Protein AF-A0A969J552-F1 (afdb_monomer_lite)

Foldseek 3Di:
DDYDDDDDDDDDDDDDDDDDDDDDDDDDDDDDDPPPPDPPPPPDPPPACQVDFLVCSCPPQQVVVLQVVLVVLPFPFKDWDWDWAADLAVVVHGHTFTKIWIAGPPRQKIKIWTAPDSHPQGWIWIFIGGGNDRTDDIHTACPVDNDDGSVNNSVSVVVVCVVVVNRDDD

Radius of gyration: 30.86 Å; chains: 1; bounding box: 90×82×39 Å

Sequence (170 aa):
MSDETTPKPPETETPVAEAKPAKAKADAAEGEAKLAKAPREKKEKAPALEDKPFRDFITQDYLPALTQALAKLGIQDLDLKFEKRPFPIPELGDSDYWQVVGHWQSGQREFIILFSKEDIQAPKFFCCADKGAKPSILESFMIDERKISLDLLVSYTVQRLNGQKWLQRN

pLDDT: mean 75.52, std 22.34, range [29.75, 95.5]

Secondary structure (DSSP, 8-state):
------------------------------------------------GGGS-HHHIIIIIIHHHHHHHHHHTT----EEEEEEEE-SSGGG---EEEEEEEEETTTTEEEEEEESSSSTTS-EEEEEE-TTPPP---EEES-S-SS--HHHHHHHHHHHHHHTT-S---

Structure (mmCIF, N/CA/C/O backbone):
data_AF-A0A969J552-F1
#
_entry.id   AF-A0A969J552-F1
#
loop_
_atom_site.group_PDB
_atom_site.id
_atom_site.type_symbol
_atom_site.label_atom_id
_atom_site.label_alt_id
_atom_site.label_comp_id
_atom_site.label_asym_id
_atom_site.label_entity_id
_atom_site.label_seq_id
_atom_site.pdbx_PDB_ins_code
_atom_site.Cartn_x
_atom_site.Cartn_y
_atom_site.Cartn_z
_atom_site.occupancy
_atom_site.B_iso_or_equiv
_atom_site.auth_seq_id
_atom_site.auth_comp_id
_atom_site.auth_asym_id
_atom_site.auth_atom_id
_atom_site.pdbx_PDB_model_num
ATOM 1 N N . MET A 1 1 ? 74.874 -46.749 6.533 1.00 40.88 1 MET A N 1
ATOM 2 C CA . MET A 1 1 ? 74.094 -47.195 7.702 1.00 40.88 1 MET A CA 1
ATOM 3 C C . MET A 1 1 ? 72.806 -47.812 7.185 1.00 40.88 1 MET A C 1
ATOM 5 O O . MET A 1 1 ? 72.238 -47.256 6.256 1.00 40.88 1 MET A O 1
ATOM 9 N N . SER A 1 2 ? 72.484 -48.980 7.736 1.00 43.62 2 SER A N 1
ATOM 10 C CA . SER A 1 2 ? 71.289 -49.837 7.633 1.00 43.62 2 SER A CA 1
ATOM 11 C C . SER A 1 2 ? 69.953 -49.069 7.476 1.00 43.62 2 SER A C 1
ATOM 13 O O . SER A 1 2 ? 69.845 -47.983 8.035 1.00 43.62 2 SER A O 1
ATOM 15 N N . ASP A 1 3 ? 69.042 -49.481 6.571 1.00 38.94 3 ASP A N 1
ATOM 16 C CA . ASP A 1 3 ? 67.903 -50.429 6.801 1.00 38.94 3 ASP A CA 1
ATOM 17 C C . ASP A 1 3 ? 66.702 -49.665 7.430 1.00 38.94 3 ASP A C 1
ATOM 19 O O . ASP A 1 3 ? 66.929 -48.854 8.317 1.00 38.94 3 ASP A O 1
ATOM 23 N N . GLU A 1 4 ? 65.415 -49.735 7.074 1.00 41.44 4 GLU A N 1
ATOM 24 C CA . GLU A 1 4 ? 64.563 -50.576 6.223 1.00 41.44 4 GLU A CA 1
ATOM 25 C C . GLU A 1 4 ? 63.164 -49.892 6.132 1.00 41.44 4 GLU A C 1
ATOM 27 O O . GLU A 1 4 ? 62.817 -49.072 6.980 1.00 41.44 4 GLU A O 1
ATOM 32 N N . THR A 1 5 ? 62.336 -50.325 5.172 1.00 44.81 5 THR A N 1
ATOM 33 C CA . THR A 1 5 ? 60.862 -50.483 5.280 1.00 44.81 5 THR A CA 1
ATOM 34 C C . THR A 1 5 ? 59.879 -49.293 5.052 1.00 44.81 5 THR A C 1
ATOM 36 O O . THR A 1 5 ? 59.555 -48.477 5.908 1.00 44.81 5 THR A O 1
ATOM 39 N N . THR A 1 6 ? 59.366 -49.314 3.809 1.00 46.41 6 THR A N 1
ATOM 40 C CA . THR A 1 6 ? 58.118 -48.869 3.104 1.00 46.41 6 THR A CA 1
ATOM 41 C C . THR A 1 6 ? 56.775 -49.275 3.796 1.00 46.41 6 THR A C 1
ATOM 43 O O . THR A 1 6 ? 56.887 -49.948 4.817 1.00 46.41 6 THR A O 1
ATOM 46 N N . PRO A 1 7 ? 55.507 -49.086 3.287 1.00 46.31 7 PRO A N 1
ATOM 47 C CA . PRO A 1 7 ? 54.775 -48.167 2.339 1.00 46.31 7 PRO A CA 1
ATOM 48 C C . PRO A 1 7 ? 53.550 -47.4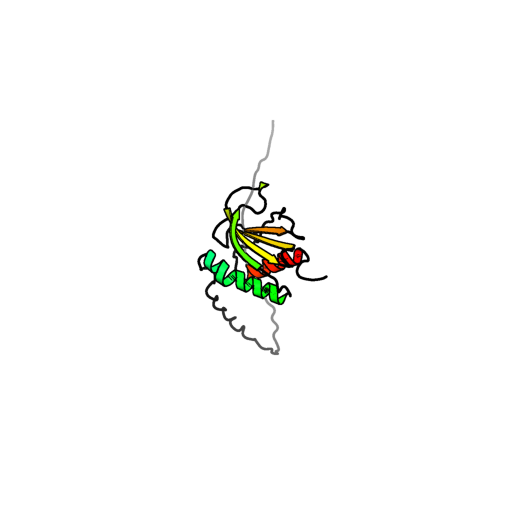21 2.997 1.00 46.31 7 PRO A C 1
ATOM 50 O O . PRO A 1 7 ? 53.246 -47.681 4.151 1.00 46.31 7 PRO A O 1
ATOM 53 N N . LYS A 1 8 ? 52.850 -46.388 2.454 1.00 36.94 8 LYS A N 1
ATOM 54 C CA . LYS A 1 8 ? 51.899 -46.224 1.291 1.00 36.94 8 LYS A CA 1
ATOM 55 C C . LYS A 1 8 ? 50.650 -47.180 1.303 1.00 36.94 8 LYS A C 1
ATOM 57 O O . LYS A 1 8 ? 50.839 -48.326 1.680 1.00 36.94 8 LYS A O 1
ATOM 62 N N . PRO A 1 9 ? 49.491 -46.895 0.641 1.00 48.00 9 PRO A N 1
ATOM 63 C CA . PRO A 1 9 ? 48.491 -45.794 0.687 1.00 48.00 9 PRO A CA 1
ATOM 64 C C . PRO A 1 9 ? 46.998 -46.325 0.587 1.00 48.00 9 PRO A C 1
ATOM 66 O O . PRO A 1 9 ? 46.711 -47.210 1.380 1.00 48.00 9 PRO A O 1
ATOM 69 N N . PRO A 1 10 ? 46.023 -45.843 -0.252 1.00 49.44 10 PRO A N 1
ATOM 70 C CA . PRO A 1 10 ? 44.660 -45.440 0.171 1.00 49.44 10 PRO A CA 1
ATOM 71 C C . PRO A 1 10 ? 43.468 -46.130 -0.584 1.00 49.44 10 PRO A C 1
ATOM 73 O O . PRO A 1 10 ? 43.681 -47.062 -1.346 1.00 49.44 10 PRO A O 1
ATOM 76 N N . GLU A 1 11 ? 42.247 -45.590 -0.389 1.00 37.50 11 GLU A N 1
ATOM 77 C CA . GLU A 1 11 ? 41.035 -45.556 -1.265 1.00 37.50 11 GLU A CA 1
ATOM 78 C C . GLU A 1 11 ? 40.251 -46.828 -1.717 1.00 37.50 11 GLU A C 1
ATOM 80 O O . GLU A 1 11 ? 40.794 -47.900 -1.952 1.00 37.50 11 GLU A O 1
ATOM 85 N N . THR A 1 12 ? 38.937 -46.584 -1.929 1.00 29.75 12 THR A N 1
ATOM 86 C CA . THR A 1 12 ? 38.000 -47.168 -2.931 1.00 29.75 12 THR A CA 1
ATOM 87 C C . THR A 1 12 ? 36.808 -48.040 -2.453 1.00 29.75 12 THR A C 1
ATOM 89 O O . THR A 1 12 ? 36.855 -48.775 -1.474 1.00 29.75 12 THR A O 1
ATOM 92 N N . GLU A 1 13 ? 35.711 -47.837 -3.198 1.00 36.03 13 GLU A N 1
ATOM 93 C CA . GLU A 1 13 ? 34.305 -48.278 -3.183 1.00 36.03 13 GLU A CA 1
ATOM 94 C C . GLU A 1 13 ? 33.966 -49.793 -3.066 1.00 36.03 13 GLU A C 1
ATOM 96 O O . GLU A 1 13 ? 34.788 -50.668 -3.303 1.00 36.03 13 GLU A O 1
ATOM 101 N N . THR A 1 14 ? 32.678 -50.019 -2.728 1.00 36.28 14 THR A N 1
ATOM 102 C CA . THR A 1 14 ? 31.727 -51.182 -2.755 1.00 36.28 14 THR A CA 1
ATOM 103 C C . THR A 1 14 ? 31.937 -52.326 -3.782 1.00 36.28 14 THR A C 1
ATOM 105 O O . THR A 1 14 ? 32.748 -52.125 -4.678 1.00 36.28 14 THR A O 1
ATOM 108 N N . PRO A 1 15 ? 31.131 -53.440 -3.855 1.00 50.97 15 PRO A N 1
ATOM 109 C CA . PRO A 1 15 ? 30.061 -54.061 -3.003 1.00 50.97 15 PRO A CA 1
ATOM 110 C C . PRO A 1 15 ? 30.171 -55.623 -2.852 1.00 50.97 15 PRO A C 1
ATOM 112 O O . PRO A 1 15 ? 30.929 -56.224 -3.595 1.00 50.97 15 PRO A O 1
ATOM 115 N N . VAL A 1 16 ? 29.351 -56.328 -2.031 1.00 37.31 16 VAL A N 1
ATOM 116 C CA . VAL A 1 16 ? 28.945 -57.760 -2.265 1.00 37.31 16 VAL A CA 1
ATOM 117 C C . VAL A 1 16 ? 27.588 -58.107 -1.596 1.00 37.31 16 VAL A C 1
ATOM 119 O O . VAL A 1 16 ? 27.255 -57.569 -0.542 1.00 37.31 16 VAL A O 1
ATOM 122 N N . ALA A 1 17 ? 26.819 -59.002 -2.235 1.00 33.19 17 ALA A N 1
ATOM 123 C CA . ALA A 1 17 ? 25.474 -59.511 -1.924 1.00 33.19 17 ALA A CA 1
ATOM 124 C C . ALA A 1 17 ? 25.430 -60.914 -1.235 1.00 33.19 17 ALA A C 1
ATOM 126 O O . ALA A 1 17 ? 26.466 -61.551 -1.086 1.00 33.19 17 ALA A O 1
ATOM 127 N N . GLU A 1 18 ? 24.193 -61.385 -0.944 1.00 35.00 18 GLU A N 1
ATOM 128 C CA . GLU A 1 18 ? 23.709 -62.766 -0.608 1.00 35.00 18 GLU A CA 1
ATOM 129 C C . GLU A 1 18 ? 23.919 -63.308 0.837 1.00 35.00 18 GLU A C 1
ATOM 131 O O . GLU A 1 18 ? 24.949 -63.061 1.439 1.00 35.00 18 GLU A O 1
ATOM 136 N N . ALA A 1 19 ? 23.021 -64.052 1.524 1.00 34.41 19 ALA A N 1
ATOM 137 C CA . ALA A 1 19 ? 21.754 -64.743 1.210 1.00 34.41 19 ALA A CA 1
ATOM 138 C C . ALA A 1 19 ? 20.879 -65.051 2.478 1.00 34.41 19 ALA A C 1
ATOM 140 O O . ALA A 1 19 ? 21.333 -64.980 3.616 1.00 34.41 19 ALA A O 1
ATOM 141 N N . LYS A 1 20 ? 19.607 -65.415 2.216 1.00 37.47 20 LYS A N 1
ATOM 142 C CA . LYS A 1 20 ? 18.440 -65.872 3.048 1.00 37.47 20 LYS A CA 1
ATOM 143 C C . LYS A 1 20 ? 18.687 -67.198 3.847 1.00 37.47 20 LYS A C 1
ATOM 145 O O . LYS A 1 20 ? 19.682 -67.833 3.518 1.00 37.47 20 LYS A O 1
ATOM 150 N N . PRO A 1 21 ? 17.806 -67.722 4.771 1.00 41.16 21 PRO A N 1
ATOM 151 C CA . PRO A 1 21 ? 16.355 -67.960 4.553 1.00 41.16 21 PRO A CA 1
ATOM 152 C C . PRO A 1 21 ? 15.333 -67.895 5.740 1.00 41.16 21 PRO A C 1
ATOM 154 O O . PRO A 1 21 ? 15.615 -68.176 6.896 1.00 41.16 21 PRO A O 1
ATOM 157 N N . ALA A 1 22 ? 14.091 -67.572 5.340 1.00 35.81 22 ALA A N 1
ATOM 158 C CA . ALA A 1 22 ? 12.731 -67.995 5.750 1.00 35.81 22 ALA A CA 1
ATOM 159 C C . ALA A 1 22 ? 12.365 -68.519 7.166 1.00 35.81 22 ALA A C 1
ATOM 161 O O . ALA A 1 22 ? 12.817 -69.576 7.598 1.00 35.81 22 ALA A O 1
ATOM 162 N N . LYS A 1 23 ? 11.272 -67.956 7.723 1.00 36.38 23 LYS A N 1
ATOM 163 C CA . LYS A 1 23 ? 10.170 -68.743 8.320 1.00 36.38 23 LYS A CA 1
ATOM 164 C C . LYS A 1 23 ? 8.821 -68.018 8.185 1.00 36.38 23 LYS A C 1
ATOM 166 O O . LYS A 1 23 ? 8.691 -66.860 8.560 1.00 36.38 23 LYS A O 1
ATOM 171 N N . ALA A 1 24 ? 7.845 -68.718 7.613 1.00 38.09 24 ALA A N 1
ATOM 172 C CA . ALA A 1 24 ? 6.469 -68.284 7.395 1.00 38.09 24 ALA A CA 1
ATOM 173 C C . ALA A 1 24 ? 5.563 -68.599 8.600 1.00 38.09 24 ALA A C 1
ATOM 175 O O . ALA A 1 24 ? 5.768 -69.612 9.271 1.00 38.09 24 ALA A O 1
ATOM 176 N N . LYS A 1 25 ? 4.513 -67.792 8.794 1.00 35.75 25 LYS A N 1
ATOM 177 C CA . LYS A 1 25 ? 3.209 -68.220 9.328 1.00 35.75 25 LYS A CA 1
ATOM 178 C C . LYS A 1 25 ? 2.117 -67.256 8.841 1.00 35.75 25 LYS A C 1
ATOM 180 O O . LYS A 1 25 ? 2.231 -66.052 9.039 1.00 35.75 25 LYS A O 1
ATOM 185 N N . ALA A 1 26 ? 1.113 -67.818 8.176 1.00 36.28 26 ALA A N 1
ATOM 186 C CA . ALA A 1 26 ? -0.167 -67.201 7.835 1.00 36.28 26 ALA A CA 1
ATOM 187 C C . ALA A 1 26 ? -1.167 -67.419 8.988 1.00 36.28 26 ALA A C 1
ATOM 189 O O . ALA A 1 26 ? -1.046 -68.434 9.677 1.00 36.28 26 ALA A O 1
ATOM 190 N N . ASP A 1 27 ? -2.104 -66.495 9.227 1.00 32.66 27 ASP A N 1
ATOM 191 C CA . ASP A 1 27 ? -3.531 -66.603 8.839 1.00 32.66 27 ASP A CA 1
ATOM 192 C C . ASP A 1 27 ? -4.398 -65.500 9.510 1.00 32.66 27 ASP A C 1
ATOM 194 O O . ASP A 1 27 ? -4.011 -64.973 10.551 1.00 32.66 27 ASP A O 1
ATOM 198 N N . ALA A 1 28 ? -5.569 -65.232 8.910 1.00 32.53 28 ALA A N 1
ATOM 199 C CA . ALA A 1 28 ? -6.740 -64.450 9.358 1.00 32.53 28 ALA A CA 1
ATOM 200 C C . ALA A 1 28 ? -6.591 -62.911 9.490 1.00 32.53 28 ALA A C 1
ATOM 202 O O . ALA A 1 28 ? -5.839 -62.423 10.322 1.00 32.53 28 ALA A O 1
ATOM 203 N N . ALA A 1 29 ? -7.159 -62.070 8.611 1.00 36.00 29 ALA A N 1
ATOM 204 C CA . ALA A 1 29 ? -8.573 -61.782 8.276 1.00 36.00 29 ALA A CA 1
ATOM 205 C C . ALA A 1 29 ? -9.110 -60.526 9.004 1.00 36.00 29 ALA A C 1
ATOM 207 O O . ALA A 1 29 ? -8.642 -60.191 10.081 1.00 36.00 29 ALA A O 1
ATOM 208 N N . GLU A 1 30 ? -10.085 -59.868 8.359 1.00 34.00 30 GLU A N 1
ATOM 209 C CA . GLU A 1 30 ? -10.706 -58.556 8.655 1.00 34.00 30 GLU A CA 1
ATOM 210 C C . GLU A 1 30 ? -9.797 -57.344 8.358 1.00 34.00 30 GLU A C 1
ATOM 212 O O . GLU A 1 30 ? -8.736 -57.167 8.932 1.00 34.00 30 GLU A O 1
ATOM 217 N N . GLY A 1 31 ? -10.067 -56.451 7.407 1.00 33.22 31 GLY A N 1
ATOM 218 C CA . GLY A 1 31 ? -11.310 -56.102 6.739 1.00 33.22 31 GLY A CA 1
ATOM 219 C C . GLY A 1 31 ? -11.597 -54.648 7.063 1.00 33.22 31 GLY A C 1
ATOM 220 O O . GLY A 1 31 ? -12.334 -54.403 7.995 1.00 33.22 31 GLY A O 1
ATOM 221 N N . GLU A 1 32 ? -11.029 -53.696 6.317 1.00 37.75 32 GLU A N 1
ATOM 222 C CA . GLU A 1 32 ? -11.518 -52.315 6.343 1.00 37.75 32 GLU A CA 1
ATOM 223 C C . GLU A 1 32 ? -11.091 -51.526 5.095 1.00 37.75 32 GLU A C 1
ATOM 225 O O . GLU A 1 32 ? -9.916 -51.342 4.778 1.00 37.75 32 GLU A O 1
ATOM 230 N N . ALA A 1 33 ? -12.123 -51.144 4.343 1.00 38.31 33 ALA A N 1
ATOM 231 C CA . ALA A 1 33 ? -12.232 -50.053 3.384 1.00 38.31 33 ALA A CA 1
ATOM 232 C C . ALA A 1 33 ? -10.924 -49.427 2.864 1.00 38.31 33 ALA A C 1
ATOM 234 O O . ALA A 1 33 ? -10.410 -48.431 3.377 1.00 38.31 33 ALA A O 1
ATOM 235 N N . LYS A 1 34 ? -10.484 -49.909 1.699 1.00 40.97 34 LYS A N 1
ATOM 236 C CA . LYS A 1 34 ? -9.614 -49.155 0.793 1.00 40.97 34 LYS A CA 1
ATOM 237 C C . LYS A 1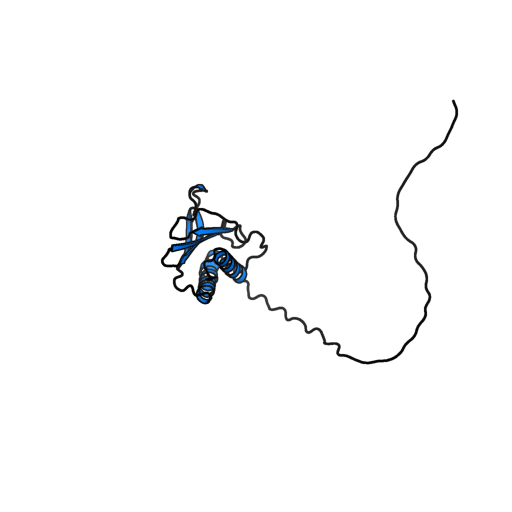 34 ? -10.421 -47.980 0.224 1.00 40.97 34 LYS A C 1
ATOM 239 O O . LYS A 1 34 ? -10.957 -48.061 -0.878 1.00 40.97 34 LYS A O 1
ATOM 244 N N . LEU A 1 35 ? -10.541 -46.903 1.002 1.00 42.09 35 LEU A N 1
ATOM 245 C CA . LEU A 1 35 ? -11.050 -45.615 0.541 1.00 42.09 35 LEU A CA 1
ATOM 246 C C . LEU A 1 35 ? -10.142 -45.141 -0.593 1.00 42.09 35 LEU A C 1
ATOM 248 O O . LEU A 1 35 ? -8.997 -44.726 -0.396 1.00 42.09 35 LEU A O 1
ATOM 252 N N . ALA A 1 36 ? -10.667 -45.289 -1.805 1.00 42.53 36 ALA A N 1
ATOM 253 C CA . ALA A 1 36 ? -10.114 -44.740 -3.018 1.00 42.53 36 ALA A CA 1
ATOM 254 C C . ALA A 1 36 ? -9.791 -43.261 -2.779 1.00 42.53 36 ALA A C 1
ATOM 256 O O . ALA A 1 36 ? -10.667 -42.463 -2.450 1.00 42.53 36 ALA A O 1
ATOM 257 N N . LYS A 1 37 ? -8.512 -42.904 -2.935 1.00 50.91 37 LYS A N 1
ATOM 258 C CA . LYS A 1 37 ? -8.085 -41.512 -3.055 1.00 50.91 37 LYS A CA 1
ATOM 259 C C . LYS A 1 37 ? -8.817 -40.925 -4.258 1.00 50.91 37 LYS A C 1
ATOM 261 O O . LYS A 1 37 ? -8.421 -41.169 -5.396 1.00 50.91 37 LYS A O 1
ATOM 266 N N . ALA A 1 38 ? -9.894 -40.193 -3.993 1.00 45.75 38 ALA A N 1
ATOM 267 C CA . ALA A 1 38 ? -10.541 -39.358 -4.985 1.00 45.75 38 ALA A CA 1
ATOM 268 C C . ALA A 1 38 ? -9.476 -38.428 -5.598 1.00 45.75 38 ALA A C 1
ATOM 270 O O . ALA A 1 38 ? -8.658 -37.868 -4.853 1.00 45.75 38 ALA A O 1
ATOM 271 N N . PRO A 1 39 ? -9.436 -38.268 -6.931 1.00 47.38 39 PRO A N 1
ATOM 272 C CA . PRO A 1 39 ? -8.590 -37.271 -7.558 1.00 47.38 39 PRO A CA 1
ATOM 273 C C . PRO A 1 39 ? -8.997 -35.912 -6.997 1.00 47.38 39 PRO A C 1
ATOM 275 O O . PRO A 1 39 ? -10.129 -35.477 -7.182 1.00 47.38 39 PRO A O 1
ATOM 278 N N . ARG A 1 40 ? -8.085 -35.255 -6.274 1.00 53.06 40 ARG A N 1
ATOM 279 C CA . ARG A 1 40 ? -8.228 -33.840 -5.936 1.00 53.06 40 ARG A CA 1
ATOM 280 C C . ARG A 1 40 ? -8.340 -33.117 -7.270 1.00 53.06 40 ARG A C 1
ATOM 282 O O . ARG A 1 40 ? -7.346 -33.012 -7.992 1.00 53.06 40 ARG A O 1
ATOM 289 N N . GLU A 1 41 ? -9.557 -32.713 -7.611 1.00 48.50 41 GLU A N 1
ATOM 290 C CA . GLU A 1 41 ? -9.845 -31.849 -8.742 1.00 48.50 41 GLU A CA 1
ATOM 291 C C . GLU A 1 41 ? -8.827 -30.717 -8.702 1.00 48.50 41 GLU A C 1
ATOM 293 O O . GLU A 1 41 ? -8.717 -29.969 -7.723 1.00 48.50 41 GLU A O 1
ATOM 298 N N . LYS A 1 42 ? -7.997 -30.652 -9.744 1.00 53.41 42 LYS A N 1
ATOM 299 C CA . LYS A 1 42 ? -7.210 -29.463 -10.013 1.00 53.41 42 LYS A CA 1
ATOM 300 C C . LYS A 1 42 ? -8.251 -28.372 -10.194 1.00 53.41 42 LYS A C 1
ATOM 302 O O . LYS A 1 42 ? -8.869 -28.317 -11.249 1.00 53.41 42 LYS A O 1
ATOM 307 N N . LYS A 1 43 ? -8.458 -27.551 -9.159 1.00 57.38 43 LYS A N 1
ATOM 308 C CA . LYS A 1 43 ? -9.038 -26.220 -9.318 1.00 57.38 43 LYS A CA 1
ATOM 309 C C . LYS A 1 43 ? -8.313 -25.627 -10.516 1.00 57.38 43 LYS A C 1
ATOM 311 O O . LYS A 1 43 ? -7.107 -25.375 -10.433 1.00 57.38 43 LYS A O 1
ATOM 316 N N . GLU A 1 44 ? -9.016 -25.533 -11.640 1.00 49.81 44 GLU A N 1
ATOM 317 C CA . GLU A 1 44 ? -8.571 -24.739 -12.767 1.00 49.81 44 GLU A CA 1
ATOM 318 C C . GLU A 1 44 ? -8.124 -23.414 -12.176 1.00 49.81 44 GLU A C 1
ATOM 320 O O . GLU A 1 44 ? -8.839 -22.802 -11.375 1.00 49.81 44 GLU A O 1
ATOM 325 N N . LYS A 1 45 ? -6.874 -23.046 -12.465 1.00 49.28 45 LYS A N 1
ATOM 326 C CA . LYS A 1 45 ? -6.373 -21.723 -12.136 1.00 49.28 45 LYS A CA 1
ATOM 327 C C . LYS A 1 45 ? -7.401 -20.768 -12.715 1.00 49.28 45 LYS A C 1
ATOM 329 O O . LYS A 1 45 ? -7.531 -20.709 -13.937 1.00 49.28 45 LYS A O 1
ATOM 334 N N . ALA A 1 46 ? -8.141 -20.079 -11.847 1.00 52.22 46 ALA A N 1
ATOM 335 C CA . ALA A 1 46 ? -8.875 -18.909 -12.280 1.00 52.22 46 ALA A CA 1
ATOM 336 C C . ALA A 1 46 ? -7.871 -18.085 -13.103 1.00 52.22 46 ALA A C 1
ATOM 338 O O . ALA A 1 46 ? -6.732 -17.941 -12.636 1.00 52.22 46 ALA A O 1
ATOM 339 N N . PRO A 1 47 ? -8.217 -17.689 -14.342 1.00 48.38 47 PRO A N 1
ATOM 340 C CA . PRO A 1 47 ? -7.310 -16.950 -15.210 1.00 48.38 47 PRO A CA 1
ATOM 341 C C . PRO A 1 47 ? -6.653 -15.855 -14.380 1.00 48.38 47 PRO A C 1
ATOM 343 O O . PRO A 1 47 ? -7.344 -15.132 -13.658 1.00 48.38 47 PRO A O 1
ATOM 346 N N . ALA A 1 48 ? -5.319 -15.855 -14.367 1.00 61.72 48 ALA A N 1
ATOM 347 C CA . ALA A 1 48 ? -4.558 -15.046 -13.438 1.00 61.72 48 ALA A CA 1
ATOM 348 C C . ALA A 1 48 ? -4.917 -13.584 -13.704 1.00 61.72 48 ALA A C 1
ATOM 350 O O . ALA A 1 48 ? -4.559 -13.029 -14.738 1.00 61.72 48 ALA A O 1
ATOM 351 N N . LEU A 1 49 ? -5.649 -12.957 -12.779 1.00 63.62 49 LEU A N 1
ATOM 352 C CA . LEU A 1 49 ? -5.973 -11.526 -12.853 1.00 63.62 49 LEU A CA 1
ATOM 353 C C . LEU A 1 49 ? -4.692 -10.676 -12.976 1.00 63.62 49 LEU A C 1
ATOM 355 O O . LEU A 1 49 ? -4.738 -9.552 -13.455 1.00 63.62 49 LEU A O 1
ATOM 359 N N . GLU A 1 50 ? -3.557 -11.259 -12.592 1.00 64.50 50 GLU A N 1
ATOM 360 C CA . GLU A 1 50 ? -2.191 -10.745 -12.673 1.00 64.50 50 GLU A CA 1
ATOM 361 C C . GLU A 1 50 ? -1.618 -10.614 -14.095 1.00 64.50 50 GLU A C 1
ATOM 363 O O . GLU A 1 50 ? -0.652 -9.880 -14.264 1.00 64.50 50 GLU A O 1
ATOM 368 N N . ASP A 1 51 ? -2.176 -11.283 -15.114 1.00 70.75 51 ASP A N 1
ATOM 369 C CA . ASP A 1 51 ? -1.713 -11.131 -16.510 1.00 70.75 51 ASP A CA 1
ATOM 370 C C . ASP A 1 51 ? -2.203 -9.815 -17.150 1.00 70.75 51 ASP A C 1
ATOM 372 O O . ASP A 1 51 ? -1.804 -9.452 -18.260 1.00 70.75 51 ASP A O 1
ATOM 376 N N . LYS A 1 52 ? -3.085 -9.081 -16.460 1.00 81.50 52 LYS A N 1
ATOM 377 C CA . LYS A 1 52 ? -3.511 -7.741 -16.866 1.00 81.50 52 LYS A CA 1
ATOM 378 C C . LYS A 1 52 ? -2.346 -6.751 -16.745 1.00 81.50 52 LYS A C 1
ATOM 380 O O . LYS A 1 52 ? -1.476 -6.917 -15.889 1.00 81.50 52 LYS A O 1
ATOM 385 N N . PRO A 1 53 ? -2.332 -5.669 -17.544 1.00 87.81 53 PRO A N 1
ATOM 386 C CA . PRO A 1 53 ? -1.335 -4.624 -17.365 1.00 87.81 53 PRO A CA 1
ATOM 387 C C . PRO A 1 53 ? -1.430 -4.049 -15.946 1.00 87.81 53 PRO A C 1
ATOM 389 O O . PRO A 1 53 ? -2.519 -3.822 -15.418 1.00 87.81 53 PRO A O 1
ATOM 392 N N . PHE A 1 54 ? -0.268 -3.794 -15.344 1.00 89.94 54 PHE A N 1
ATOM 393 C CA . PHE A 1 54 ? -0.105 -3.404 -13.940 1.00 89.94 54 PHE A CA 1
ATOM 394 C C . PHE A 1 54 ? -1.114 -2.352 -13.459 1.00 89.94 54 PHE A C 1
ATOM 396 O O . PHE A 1 54 ? -1.724 -2.507 -12.405 1.00 89.94 54 PHE A O 1
ATOM 403 N N . ARG A 1 55 ? -1.331 -1.293 -14.244 1.00 92.00 55 ARG A N 1
ATOM 404 C CA . ARG A 1 55 ? -2.234 -0.197 -13.863 1.00 92.00 55 ARG A CA 1
ATOM 405 C C . ARG A 1 55 ? -3.699 -0.628 -13.813 1.00 92.00 55 ARG A C 1
ATOM 407 O O . ARG A 1 55 ? -4.414 -0.207 -12.902 1.00 92.00 55 ARG A O 1
ATOM 414 N N . ASP A 1 56 ? -4.124 -1.474 -14.750 1.00 90.75 56 ASP A N 1
ATOM 415 C CA . ASP A 1 56 ? -5.493 -1.991 -14.788 1.00 90.75 56 ASP A CA 1
ATOM 416 C C . ASP A 1 56 ? -5.709 -2.976 -13.646 1.00 90.75 56 ASP A C 1
ATOM 418 O O . ASP A 1 56 ? -6.714 -2.878 -12.951 1.00 90.75 56 ASP A O 1
ATOM 422 N N . PHE A 1 57 ? -4.733 -3.850 -13.383 1.00 91.81 57 PHE A N 1
ATOM 423 C CA . PHE A 1 57 ? -4.767 -4.747 -12.230 1.00 91.81 57 PHE A CA 1
ATOM 424 C C . PHE A 1 57 ? -4.921 -3.973 -10.915 1.00 91.81 57 PHE A C 1
ATOM 426 O O . PHE A 1 57 ? -5.795 -4.285 -10.103 1.00 91.81 57 PHE A O 1
ATOM 433 N N . ILE A 1 58 ? -4.104 -2.933 -10.704 1.00 93.19 58 ILE A N 1
ATOM 434 C CA . ILE A 1 58 ? -4.177 -2.144 -9.474 1.00 93.19 58 ILE A CA 1
ATOM 435 C C . ILE A 1 58 ? -5.541 -1.454 -9.364 1.00 93.19 58 ILE A C 1
ATOM 437 O O . ILE A 1 58 ? -6.225 -1.598 -8.354 1.00 93.19 58 ILE A O 1
ATOM 441 N N . THR A 1 59 ? -5.962 -0.749 -10.413 1.00 92.44 59 THR A N 1
ATOM 442 C CA . THR A 1 59 ? -7.165 0.094 -10.371 1.00 92.44 59 THR A CA 1
ATOM 443 C C . THR A 1 59 ? -8.462 -0.722 -10.346 1.00 92.44 59 THR A C 1
ATOM 445 O O . THR A 1 59 ? -9.381 -0.373 -9.609 1.00 92.44 59 THR A O 1
ATOM 448 N N . GLN A 1 60 ? -8.558 -1.794 -11.138 1.00 91.31 60 GLN A N 1
ATOM 449 C CA . GLN A 1 60 ? -9.797 -2.560 -11.318 1.00 91.31 60 GLN A CA 1
ATOM 450 C C . GLN A 1 60 ? -9.945 -3.716 -10.332 1.00 91.31 60 GLN A C 1
ATOM 452 O O . GLN A 1 60 ? -11.068 -4.025 -9.940 1.00 91.31 60 GLN A O 1
ATOM 457 N N . ASP A 1 61 ? -8.845 -4.365 -9.944 1.00 91.56 61 ASP A N 1
ATOM 458 C CA . ASP A 1 61 ? -8.900 -5.569 -9.113 1.00 91.56 61 ASP A CA 1
ATOM 459 C C . ASP A 1 61 ? -8.392 -5.291 -7.691 1.00 91.56 61 ASP A C 1
ATOM 461 O O . ASP A 1 61 ? -9.095 -5.573 -6.718 1.00 91.56 61 ASP A O 1
ATOM 465 N N . TYR A 1 62 ? -7.205 -4.690 -7.545 1.00 92.81 62 TYR A N 1
ATOM 466 C CA . TYR A 1 62 ? -6.571 -4.511 -6.235 1.00 92.81 62 TYR A CA 1
ATOM 467 C C . TYR A 1 62 ? -7.269 -3.490 -5.338 1.00 92.81 62 TYR A C 1
ATOM 469 O O . TYR A 1 62 ? -7.603 -3.831 -4.202 1.00 92.81 62 TYR A O 1
ATOM 477 N N . LEU A 1 63 ? -7.510 -2.261 -5.816 1.00 93.94 63 LEU A N 1
ATOM 478 C CA . LEU A 1 63 ? -8.148 -1.230 -4.988 1.00 93.94 63 LEU A CA 1
ATOM 479 C C . LEU A 1 63 ? -9.537 -1.677 -4.500 1.00 93.94 63 LEU A C 1
ATOM 481 O O . LEU A 1 63 ? -9.782 -1.595 -3.294 1.00 93.94 63 LEU A O 1
ATOM 485 N N . PRO A 1 64 ? -10.434 -2.221 -5.352 1.00 94.19 64 PRO A N 1
ATOM 486 C CA . PRO A 1 64 ? -11.743 -2.670 -4.883 1.00 94.19 64 PRO A CA 1
ATOM 487 C C . PRO A 1 64 ? -11.653 -3.849 -3.910 1.00 94.19 64 PRO A C 1
ATOM 489 O O . PRO A 1 64 ? -12.372 -3.866 -2.909 1.00 94.19 64 PRO A O 1
ATOM 492 N N . ALA A 1 65 ? -10.762 -4.815 -4.160 1.00 93.88 65 ALA A N 1
ATOM 493 C CA . ALA A 1 65 ? -10.569 -5.952 -3.262 1.00 93.88 65 ALA A CA 1
ATOM 494 C C . ALA A 1 65 ? -10.043 -5.512 -1.886 1.00 93.88 65 ALA A C 1
ATOM 496 O O . ALA A 1 65 ? -10.528 -5.993 -0.858 1.00 93.88 65 ALA A O 1
ATOM 497 N N . LEU A 1 66 ? -9.105 -4.560 -1.853 1.00 93.69 66 LEU A N 1
ATOM 498 C CA . LEU A 1 66 ? -8.567 -4.002 -0.616 1.00 93.69 66 LEU A CA 1
ATOM 499 C C . LEU A 1 66 ? -9.636 -3.226 0.163 1.00 93.69 66 LEU A C 1
ATOM 501 O O . LEU A 1 66 ? -9.784 -3.443 1.367 1.00 93.69 66 LEU A O 1
ATOM 505 N N . THR A 1 67 ? -10.429 -2.392 -0.515 1.00 93.56 67 THR A N 1
ATOM 506 C CA . THR A 1 67 ? -11.553 -1.678 0.109 1.00 93.56 67 THR A CA 1
ATOM 507 C C . THR A 1 67 ? -12.553 -2.644 0.727 1.00 93.56 67 THR A C 1
ATOM 509 O O . THR A 1 67 ? -12.942 -2.472 1.879 1.00 93.56 67 THR A O 1
ATOM 512 N N . GLN A 1 68 ? -12.936 -3.706 0.013 1.00 93.44 68 GLN A N 1
ATOM 513 C CA . GLN A 1 68 ? -13.847 -4.718 0.552 1.00 93.44 68 GLN A CA 1
ATOM 514 C C . GLN A 1 68 ? -13.253 -5.460 1.755 1.00 93.44 68 GLN A C 1
ATOM 516 O O . GLN A 1 68 ? -13.972 -5.751 2.712 1.00 93.44 68 GLN A O 1
ATOM 521 N N . ALA A 1 69 ? -11.959 -5.785 1.721 1.00 92.12 69 ALA A N 1
ATOM 522 C CA . ALA A 1 69 ? -11.286 -6.456 2.827 1.00 92.12 69 ALA A CA 1
ATOM 523 C C . ALA A 1 69 ? -11.235 -5.575 4.084 1.00 92.12 69 ALA A C 1
ATOM 525 O O . ALA A 1 69 ? -11.566 -6.047 5.169 1.00 92.12 69 ALA A O 1
ATOM 526 N N . LEU A 1 70 ? -10.895 -4.291 3.943 1.00 90.88 70 LEU A N 1
ATOM 527 C CA . LEU A 1 70 ? -10.846 -3.341 5.059 1.00 90.88 70 LEU A CA 1
ATOM 528 C C . LEU A 1 70 ? -12.247 -2.966 5.572 1.00 90.88 70 LEU A C 1
ATOM 530 O O . LEU A 1 70 ? -12.441 -2.855 6.784 1.00 90.88 70 LEU A O 1
ATOM 534 N N . ALA A 1 71 ? -13.249 -2.887 4.691 1.00 91.56 71 ALA A N 1
ATOM 535 C CA . ALA A 1 71 ? -14.647 -2.687 5.076 1.00 91.56 71 ALA A CA 1
ATOM 536 C C . ALA A 1 71 ? -15.183 -3.827 5.953 1.00 91.56 71 ALA A C 1
ATOM 538 O O . ALA A 1 71 ? -15.859 -3.574 6.950 1.00 91.56 71 ALA A O 1
ATOM 539 N N . LYS A 1 72 ? -14.818 -5.083 5.654 1.00 90.56 72 LYS A N 1
ATOM 540 C CA . LYS A 1 72 ? -15.154 -6.247 6.501 1.00 90.56 72 LYS A CA 1
ATOM 541 C C . LYS A 1 72 ? -14.536 -6.169 7.899 1.00 90.56 72 LYS A C 1
ATOM 543 O O . LYS A 1 72 ? -15.055 -6.791 8.820 1.00 90.56 72 LYS A O 1
ATOM 548 N N . LEU A 1 73 ? -13.450 -5.415 8.059 1.00 87.31 73 LEU A N 1
ATOM 549 C CA . LEU A 1 73 ? -12.776 -5.183 9.338 1.00 87.31 73 LEU A CA 1
ATOM 550 C C . LEU A 1 73 ? -13.306 -3.939 10.070 1.00 87.31 73 LEU A C 1
ATOM 552 O O . LEU A 1 73 ? -12.844 -3.637 11.165 1.00 87.31 73 LEU A O 1
ATOM 556 N N . GLY A 1 74 ? -14.291 -3.239 9.496 1.00 86.12 74 GLY A N 1
ATOM 557 C CA . GLY A 1 74 ? -14.962 -2.093 10.111 1.00 86.12 74 GLY A CA 1
ATOM 558 C C . GLY A 1 74 ? -14.470 -0.720 9.648 1.00 86.12 74 GLY A C 1
ATOM 559 O O . GLY A 1 74 ? -14.971 0.286 10.149 1.00 86.12 74 GLY A O 1
ATOM 560 N N . ILE A 1 75 ? -13.538 -0.646 8.689 1.00 87.75 75 ILE A N 1
ATOM 561 C CA . ILE A 1 75 ? -13.089 0.630 8.111 1.00 87.75 75 ILE A CA 1
ATOM 562 C C . ILE A 1 75 ? -14.035 1.031 6.981 1.00 87.75 75 ILE A C 1
ATOM 564 O O . ILE A 1 75 ? -14.042 0.415 5.921 1.00 87.75 75 ILE A O 1
ATOM 568 N N . GLN A 1 76 ? -14.825 2.076 7.205 1.00 84.12 76 GLN A N 1
ATOM 569 C CA . GLN A 1 76 ? -15.822 2.555 6.239 1.00 84.12 76 GLN A CA 1
ATOM 570 C C . GLN A 1 76 ? -15.409 3.861 5.547 1.00 84.12 76 GLN A C 1
ATOM 572 O O . GLN A 1 76 ? -15.945 4.184 4.493 1.00 84.12 76 GLN A O 1
ATOM 577 N N . ASP A 1 77 ? -14.448 4.596 6.107 1.00 89.19 77 ASP A N 1
ATOM 578 C CA . ASP A 1 77 ? -13.975 5.901 5.634 1.00 89.19 77 ASP A CA 1
ATOM 579 C C . ASP A 1 77 ? -12.633 5.809 4.890 1.00 89.19 77 ASP A C 1
ATOM 581 O O . ASP A 1 77 ? -11.779 6.688 4.996 1.00 89.19 77 ASP A O 1
ATOM 585 N N . LEU A 1 78 ? -12.440 4.715 4.153 1.00 92.25 78 LEU A N 1
ATOM 586 C CA . LEU A 1 78 ? -11.229 4.463 3.385 1.00 92.25 78 LEU A CA 1
ATOM 587 C C . LEU A 1 78 ? -11.246 5.223 2.049 1.00 92.25 78 LEU A C 1
ATOM 589 O O . LEU A 1 78 ? -12.083 4.947 1.190 1.00 92.25 78 LEU A O 1
ATOM 593 N N . ASP A 1 79 ? -10.269 6.105 1.846 1.00 93.06 79 ASP A N 1
ATOM 594 C CA . ASP A 1 79 ? -9.947 6.732 0.560 1.00 93.06 79 ASP A CA 1
ATOM 595 C C . ASP A 1 79 ? -8.685 6.083 -0.018 1.00 93.06 79 ASP A C 1
ATOM 597 O O . ASP A 1 79 ? -7.600 6.226 0.547 1.00 93.06 79 ASP A O 1
ATOM 601 N N . LEU A 1 80 ? -8.821 5.358 -1.132 1.00 94.62 80 LEU A N 1
ATOM 602 C CA . LEU A 1 80 ? -7.698 4.749 -1.845 1.00 94.62 80 LEU A CA 1
ATOM 603 C C . LEU A 1 80 ? -7.425 5.485 -3.154 1.00 94.62 80 LEU A C 1
ATOM 605 O O . LEU A 1 80 ? -8.321 5.659 -3.980 1.00 94.62 80 LEU A O 1
ATOM 609 N N . LYS A 1 81 ? -6.159 5.828 -3.382 1.00 94.38 81 LYS A N 1
ATOM 610 C CA . LYS A 1 81 ? -5.676 6.463 -4.608 1.00 94.38 81 LYS A CA 1
ATOM 611 C C . LYS A 1 81 ? -4.503 5.691 -5.180 1.00 94.38 81 LYS A C 1
ATOM 613 O O . LYS A 1 81 ? -3.631 5.225 -4.451 1.00 94.38 81 LYS A O 1
ATOM 618 N N . PHE A 1 82 ? -4.484 5.580 -6.500 1.00 95.38 82 PHE A N 1
ATOM 619 C CA . PHE A 1 82 ? -3.353 5.053 -7.246 1.00 95.38 82 PHE A CA 1
ATOM 620 C C . PHE A 1 82 ? -2.805 6.159 -8.137 1.00 95.38 82 PHE A C 1
ATOM 622 O O . PHE A 1 82 ? -3.463 6.593 -9.082 1.00 95.38 82 PHE A O 1
ATOM 629 N N . GLU A 1 83 ? -1.616 6.643 -7.802 1.00 94.19 83 GLU A N 1
ATOM 630 C CA . GLU A 1 83 ? -1.012 7.791 -8.464 1.00 94.19 83 GLU A CA 1
ATOM 631 C C . GLU A 1 83 ? 0.503 7.643 -8.566 1.00 94.19 83 GLU A C 1
ATOM 633 O O . GLU A 1 83 ? 1.141 6.870 -7.846 1.00 94.19 83 GLU A O 1
ATOM 638 N N . LYS A 1 84 ? 1.082 8.393 -9.501 1.00 93.38 84 LYS A N 1
ATOM 639 C CA . LYS A 1 84 ? 2.524 8.504 -9.652 1.00 93.38 84 LYS A CA 1
ATOM 640 C C . LYS A 1 84 ? 2.978 9.780 -8.949 1.00 93.38 84 LYS A C 1
ATOM 642 O O . LYS A 1 84 ? 2.593 10.869 -9.364 1.00 93.38 84 LYS A O 1
ATOM 647 N N . ARG A 1 85 ? 3.759 9.630 -7.880 1.00 91.56 85 ARG A N 1
ATOM 648 C CA . ARG A 1 85 ? 4.224 10.734 -7.026 1.00 91.56 85 ARG A CA 1
ATOM 649 C C . ARG A 1 85 ? 5.673 10.497 -6.570 1.00 91.56 85 ARG A C 1
ATOM 651 O O . ARG A 1 85 ? 6.124 9.343 -6.610 1.00 91.56 85 ARG A O 1
ATOM 658 N N . PRO A 1 86 ? 6.392 11.539 -6.118 1.00 89.69 86 PRO A N 1
ATOM 659 C CA . PRO A 1 86 ? 7.745 11.391 -5.589 1.00 89.69 86 PRO A CA 1
ATOM 660 C C . PRO A 1 86 ? 7.761 10.551 -4.311 1.00 89.69 86 PRO A C 1
ATOM 662 O O . PRO A 1 86 ? 6.715 10.256 -3.717 1.00 89.69 86 PRO A O 1
ATOM 665 N N . PHE A 1 87 ? 8.961 10.153 -3.891 1.00 86.88 87 PHE A N 1
ATOM 666 C CA . PHE A 1 87 ? 9.155 9.317 -2.713 1.00 86.88 87 PHE A CA 1
ATOM 667 C C . PHE A 1 87 ? 8.452 9.917 -1.478 1.00 86.88 87 PHE A C 1
ATOM 669 O O . PHE A 1 87 ? 8.542 11.124 -1.244 1.00 86.88 87 PHE A O 1
ATOM 676 N N . PRO A 1 88 ? 7.750 9.106 -0.664 1.00 83.62 88 PRO A N 1
ATOM 677 C CA . PRO A 1 88 ? 7.026 9.616 0.503 1.00 83.62 88 PRO A CA 1
ATOM 678 C C . PRO A 1 88 ? 7.950 10.237 1.562 1.00 83.62 88 PRO A C 1
ATOM 680 O O . PRO A 1 88 ? 7.514 11.085 2.337 1.00 83.62 88 PRO A O 1
ATOM 683 N N . ILE A 1 89 ? 9.224 9.838 1.558 1.00 85.56 89 ILE A N 1
ATOM 684 C CA . ILE A 1 89 ? 10.301 10.374 2.391 1.00 85.56 89 ILE A CA 1
ATOM 685 C C . ILE A 1 89 ? 11.250 11.159 1.469 1.00 85.56 89 ILE A C 1
ATOM 687 O O . ILE A 1 89 ? 12.063 10.532 0.786 1.00 85.56 89 ILE A O 1
ATOM 691 N N . PRO A 1 90 ? 11.170 12.503 1.430 1.00 80.62 90 PRO A N 1
ATOM 692 C CA . PRO A 1 90 ? 11.933 13.326 0.483 1.00 80.62 90 PRO A CA 1
ATOM 693 C C . PRO A 1 90 ? 13.451 13.118 0.567 1.00 80.62 90 PRO A C 1
ATOM 695 O O . PRO A 1 90 ? 14.160 13.199 -0.426 1.00 80.62 90 PRO A O 1
ATOM 698 N N . GLU A 1 91 ? 13.953 12.795 1.758 1.00 80.88 91 GLU A N 1
ATOM 699 C CA . GLU A 1 91 ? 15.379 12.581 2.035 1.00 80.88 91 GLU A CA 1
ATOM 700 C C . GLU A 1 91 ? 15.960 11.349 1.321 1.00 80.88 91 GLU A C 1
ATOM 702 O O . GLU A 1 91 ? 17.179 11.222 1.212 1.00 80.88 91 GLU A O 1
ATOM 707 N N . LEU A 1 92 ? 15.106 10.438 0.840 1.00 78.88 92 LEU A N 1
ATOM 708 C CA . LEU A 1 92 ? 15.522 9.195 0.192 1.00 78.88 92 LEU A CA 1
ATOM 709 C C . LEU A 1 92 ? 15.581 9.291 -1.340 1.00 78.88 92 LEU A C 1
ATOM 711 O O . LEU A 1 92 ? 16.138 8.398 -1.981 1.00 78.88 92 LEU A O 1
ATOM 715 N N . GLY A 1 93 ? 15.036 10.360 -1.927 1.00 79.50 93 GLY A N 1
ATOM 716 C CA . GLY A 1 93 ? 15.153 10.654 -3.353 1.00 79.50 93 GLY A CA 1
ATOM 717 C C . GLY A 1 93 ? 13.936 11.354 -3.957 1.00 79.50 93 GLY A C 1
ATOM 718 O O . GLY A 1 93 ? 12.833 11.315 -3.420 1.00 79.50 93 GLY A O 1
ATOM 719 N N . ASP A 1 94 ? 14.145 11.923 -5.146 1.00 80.38 94 ASP A N 1
ATOM 720 C CA . ASP A 1 94 ? 13.167 12.781 -5.837 1.00 80.38 94 ASP A CA 1
ATOM 721 C C . ASP A 1 94 ? 12.498 12.110 -7.049 1.00 80.38 94 ASP A C 1
ATOM 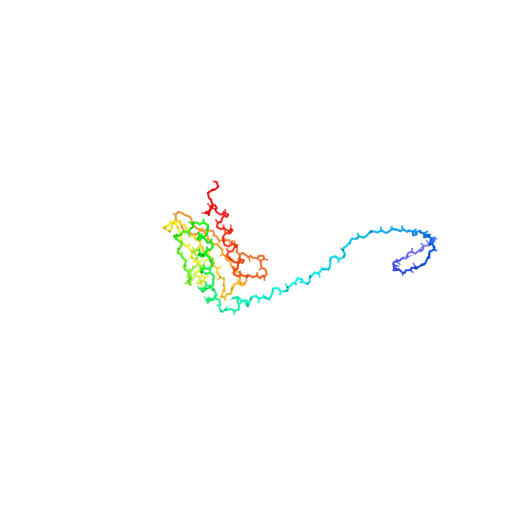723 O O . ASP A 1 94 ? 11.797 12.753 -7.826 1.00 80.38 94 ASP A O 1
ATOM 727 N N . SER A 1 95 ? 12.743 10.816 -7.268 1.00 87.88 95 SER A N 1
ATOM 728 C CA . SER A 1 95 ? 12.157 10.097 -8.404 1.00 87.88 95 SER A CA 1
ATOM 729 C C . SER A 1 95 ? 10.689 9.752 -8.162 1.00 87.88 95 SER A C 1
ATOM 731 O O . SER A 1 95 ? 10.301 9.362 -7.060 1.00 87.88 95 SER A O 1
ATOM 733 N N . ASP A 1 96 ? 9.894 9.837 -9.226 1.00 90.56 96 ASP A N 1
ATOM 734 C CA . ASP A 1 96 ? 8.477 9.494 -9.194 1.00 90.56 96 ASP A CA 1
ATOM 735 C C . ASP A 1 96 ? 8.244 7.987 -9.324 1.00 90.56 96 ASP A C 1
ATOM 737 O O . ASP A 1 96 ? 8.658 7.357 -10.304 1.00 90.56 96 ASP A O 1
ATOM 741 N N . TYR A 1 97 ? 7.473 7.433 -8.390 1.00 91.94 97 TYR A N 1
ATOM 742 C CA . TYR A 1 97 ? 7.095 6.022 -8.358 1.00 91.94 97 TYR A CA 1
ATOM 743 C C . TYR A 1 97 ? 5.581 5.859 -8.345 1.00 91.94 97 TYR A C 1
ATOM 745 O O . TYR A 1 97 ? 4.844 6.741 -7.901 1.00 91.94 97 TYR A O 1
ATOM 753 N N . TRP A 1 98 ? 5.120 4.703 -8.815 1.00 94.94 98 TRP A N 1
ATOM 754 C CA . TRP A 1 98 ? 3.723 4.313 -8.673 1.00 94.94 98 TRP A CA 1
ATOM 755 C C . TRP A 1 98 ? 3.444 3.939 -7.227 1.00 94.94 98 TRP A C 1
ATOM 757 O O . TRP A 1 98 ? 4.131 3.093 -6.651 1.00 94.94 98 TRP A O 1
ATOM 767 N N . GLN A 1 99 ? 2.447 4.593 -6.644 1.00 95.06 99 GLN A N 1
ATOM 768 C CA . GLN A 1 99 ? 2.107 4.448 -5.240 1.00 95.06 99 GLN A CA 1
ATOM 769 C C . GLN A 1 99 ? 0.608 4.206 -5.095 1.00 95.06 99 GLN A C 1
ATOM 771 O O . GLN A 1 99 ? -0.215 4.874 -5.723 1.00 95.06 99 GLN A O 1
ATOM 776 N N . VAL A 1 100 ? 0.265 3.234 -4.255 1.00 95.50 100 VAL A N 1
ATOM 777 C CA . VAL A 1 100 ? -1.088 3.084 -3.722 1.00 95.50 100 VAL A CA 1
ATOM 778 C C . VAL A 1 100 ? -1.102 3.762 -2.367 1.00 95.50 100 VAL A C 1
ATOM 780 O O . VAL A 1 100 ? -0.415 3.314 -1.451 1.00 95.50 100 VAL A O 1
ATOM 783 N N . VAL A 1 101 ? -1.862 4.843 -2.263 1.00 94.62 101 VAL A N 1
ATOM 784 C CA . VAL A 1 101 ? -2.003 5.642 -1.051 1.00 94.62 101 VAL A CA 1
ATOM 785 C C . VAL A 1 101 ? -3.391 5.396 -0.493 1.00 94.62 101 VAL A C 1
ATOM 787 O O . VAL A 1 101 ? -4.384 5.569 -1.199 1.00 94.62 101 VAL A O 1
ATOM 790 N N . GLY A 1 102 ? -3.467 4.992 0.766 1.00 94.12 102 GLY A N 1
ATOM 791 C CA . GLY A 1 102 ? -4.728 4.857 1.466 1.00 94.12 102 GLY A CA 1
ATOM 792 C C . GLY A 1 102 ? -4.784 5.760 2.680 1.00 94.12 102 GLY A C 1
ATOM 793 O O . GLY A 1 102 ? -3.885 5.728 3.515 1.00 94.12 102 GLY A O 1
ATOM 794 N N . HIS A 1 103 ? -5.861 6.530 2.779 1.00 93.00 103 HIS A N 1
ATOM 795 C CA . HIS A 1 103 ? -6.166 7.373 3.924 1.00 93.00 103 HIS A CA 1
ATOM 796 C C . HIS A 1 103 ? -7.433 6.874 4.604 1.00 93.00 103 HIS A C 1
ATOM 798 O O . HIS A 1 103 ? -8.395 6.504 3.935 1.00 93.00 103 HIS A O 1
ATOM 804 N N . TRP A 1 104 ? -7.459 6.900 5.929 1.00 90.06 104 TRP A N 1
ATOM 805 C CA . TRP A 1 104 ? -8.686 6.685 6.692 1.00 90.06 104 TRP A CA 1
ATOM 806 C C . TRP A 1 104 ? -8.602 7.386 8.051 1.00 90.06 104 TRP A C 1
ATOM 808 O O . TRP A 1 104 ? -7.596 8.023 8.381 1.00 90.06 104 TRP A O 1
ATOM 818 N N . GLN A 1 105 ? -9.669 7.301 8.845 1.00 87.81 105 GLN A N 1
ATOM 819 C CA . GLN A 1 105 ? -9.838 8.036 10.097 1.00 87.81 105 GLN A CA 1
ATOM 820 C C . GLN A 1 105 ? -9.749 9.549 9.862 1.00 87.81 105 GLN A C 1
ATOM 822 O O . GLN A 1 105 ? -8.946 10.247 10.481 1.00 87.81 105 GLN A O 1
ATOM 827 N N . SER A 1 106 ? -10.535 10.052 8.907 1.00 85.31 106 SER A N 1
ATOM 828 C CA . SER A 1 106 ? -10.510 11.462 8.475 1.00 85.31 106 SER A CA 1
ATOM 829 C C . SER A 1 106 ? -9.111 11.966 8.068 1.00 85.31 106 SER A C 1
ATOM 831 O O . SER A 1 106 ? -8.766 13.121 8.317 1.00 85.31 106 SER A O 1
ATOM 833 N N . GLY A 1 107 ? -8.285 11.093 7.481 1.00 84.00 107 GLY A N 1
ATOM 834 C CA . GLY A 1 107 ? -6.919 11.415 7.052 1.00 84.00 107 GLY A CA 1
ATOM 835 C C . GLY A 1 107 ? -5.872 11.396 8.169 1.00 84.00 107 GLY A C 1
ATOM 836 O O . GLY A 1 107 ? -4.738 11.804 7.943 1.00 84.00 107 GLY A O 1
ATOM 837 N N . GLN A 1 108 ? -6.214 10.925 9.374 1.00 87.62 108 GLN A N 1
ATOM 838 C CA . GLN A 1 108 ? -5.220 10.758 10.436 1.00 87.62 108 GLN A CA 1
ATOM 839 C C . GLN A 1 108 ? -4.276 9.590 10.172 1.00 87.62 108 GLN A C 1
ATOM 841 O O . GLN A 1 108 ? -3.133 9.632 10.621 1.00 87.62 108 GLN A O 1
ATOM 846 N N . ARG A 1 109 ? -4.733 8.559 9.462 1.00 91.38 109 ARG A N 1
ATOM 847 C CA . ARG A 1 109 ? -3.912 7.401 9.119 1.00 91.38 109 ARG A CA 1
ATOM 848 C C . ARG A 1 109 ? -3.703 7.348 7.627 1.00 91.38 109 ARG A C 1
ATOM 850 O O . ARG A 1 109 ? -4.666 7.401 6.867 1.00 91.38 109 ARG A O 1
ATOM 857 N N . GLU A 1 110 ? -2.444 7.216 7.246 1.00 92.88 110 GLU A N 1
ATOM 858 C CA . GLU A 1 110 ? -2.014 7.042 5.869 1.00 92.88 110 GLU A CA 1
ATOM 859 C C . GLU A 1 110 ? -1.143 5.790 5.785 1.00 92.88 110 GLU A C 1
ATOM 861 O O . GLU A 1 110 ? -0.258 5.561 6.615 1.00 92.88 110 GLU A O 1
ATOM 866 N N . PHE A 1 111 ? -1.376 4.969 4.771 1.00 94.12 111 PHE A N 1
ATOM 867 C CA . PHE A 1 111 ? -0.441 3.931 4.370 1.00 94.12 111 PHE A CA 1
ATOM 868 C C . PHE A 1 111 ? -0.145 4.063 2.885 1.00 94.12 111 PHE A C 1
ATOM 870 O O . PHE A 1 111 ? -0.999 4.457 2.091 1.00 94.12 111 PHE A O 1
ATOM 877 N N . ILE A 1 112 ? 1.080 3.721 2.517 1.00 94.56 112 ILE A N 1
ATOM 878 C CA . ILE A 1 112 ? 1.577 3.851 1.158 1.00 94.56 112 ILE A CA 1
ATOM 879 C C . ILE A 1 112 ? 2.264 2.549 0.785 1.00 94.56 112 ILE A C 1
ATOM 881 O O . ILE A 1 112 ? 3.146 2.075 1.501 1.00 94.56 112 ILE A O 1
ATOM 885 N N . ILE A 1 113 ? 1.878 1.991 -0.355 1.00 95.12 113 ILE A N 1
ATOM 886 C CA . ILE A 1 113 ? 2.576 0.880 -0.994 1.00 95.12 113 ILE A CA 1
ATOM 887 C C . ILE A 1 113 ? 3.242 1.433 -2.244 1.00 95.12 113 ILE A C 1
ATOM 889 O O . ILE A 1 113 ? 2.568 1.839 -3.190 1.00 95.12 113 ILE A O 1
ATOM 893 N N . LEU A 1 114 ? 4.568 1.463 -2.230 1.00 93.88 114 LEU A N 1
ATOM 894 C CA . LEU A 1 114 ? 5.392 1.978 -3.312 1.00 93.88 114 LEU A CA 1
ATOM 895 C C . LEU A 1 114 ? 5.896 0.826 -4.175 1.00 93.88 114 LEU A C 1
ATOM 897 O O . LEU A 1 114 ? 6.476 -0.132 -3.665 1.00 93.88 114 LEU A O 1
ATOM 901 N N . PHE A 1 115 ? 5.717 0.948 -5.486 1.00 94.06 115 PHE A N 1
ATOM 902 C CA . PHE A 1 115 ? 6.191 -0.014 -6.474 1.00 94.06 115 PHE A CA 1
ATOM 903 C C . PHE A 1 115 ? 7.416 0.553 -7.192 1.00 94.06 115 PHE A C 1
ATOM 905 O O . PHE A 1 115 ? 7.349 1.617 -7.810 1.00 94.06 115 PHE A O 1
ATOM 912 N N . SER A 1 116 ? 8.546 -0.160 -7.146 1.00 91.56 116 SER A N 1
ATOM 913 C CA . SER A 1 116 ? 9.771 0.289 -7.825 1.00 91.56 116 SER A CA 1
ATOM 914 C C . SER A 1 116 ? 9.663 0.268 -9.349 1.00 91.56 116 SER A C 1
ATOM 916 O O . SER A 1 116 ? 10.399 0.979 -10.028 1.00 91.56 116 SER A O 1
ATOM 918 N N . LYS A 1 117 ? 8.785 -0.576 -9.894 1.00 91.81 117 LYS A N 1
ATOM 919 C CA . LYS A 1 117 ? 8.515 -0.717 -11.329 1.00 91.81 117 LYS A CA 1
ATOM 920 C C . LYS A 1 117 ? 7.016 -0.908 -11.541 1.00 91.81 117 LYS A C 1
ATOM 922 O O . LYS A 1 117 ? 6.300 -1.229 -10.599 1.00 91.81 117 LYS A O 1
ATOM 927 N N . GLU A 1 118 ? 6.559 -0.754 -12.780 1.00 91.62 118 GLU A N 1
ATOM 928 C CA . GLU A 1 118 ? 5.182 -1.063 -13.202 1.00 91.62 118 GLU A CA 1
ATOM 929 C C . GLU A 1 118 ? 4.942 -2.581 -13.284 1.00 91.62 118 GLU A C 1
ATOM 931 O O . GLU A 1 118 ? 4.550 -3.110 -14.318 1.00 91.62 118 GLU A O 1
ATOM 936 N N . ASP A 1 119 ? 5.252 -3.290 -12.202 1.00 90.38 119 ASP A N 1
ATOM 937 C CA . ASP A 1 119 ? 5.140 -4.737 -12.079 1.00 90.38 119 ASP A CA 1
ATOM 938 C C . ASP A 1 119 ? 4.870 -5.093 -10.612 1.00 90.38 119 ASP A C 1
ATOM 940 O O . ASP A 1 119 ? 5.544 -4.611 -9.697 1.00 90.38 119 ASP A O 1
ATOM 944 N N . ILE A 1 120 ? 3.886 -5.961 -10.385 1.00 89.00 120 ILE A N 1
ATOM 945 C CA . ILE A 1 120 ? 3.538 -6.449 -9.051 1.00 89.00 120 ILE A CA 1
ATOM 946 C C . ILE A 1 120 ? 4.618 -7.361 -8.463 1.00 89.00 120 ILE A C 1
ATOM 948 O O . ILE A 1 120 ? 4.732 -7.421 -7.240 1.00 89.00 120 ILE A O 1
ATOM 952 N N . GLN A 1 121 ? 5.424 -8.037 -9.290 1.00 89.94 121 GLN A N 1
ATOM 953 C CA . GLN A 1 121 ? 6.521 -8.910 -8.847 1.00 89.94 121 GLN A CA 1
ATOM 954 C C . GLN A 1 121 ? 7.794 -8.124 -8.511 1.00 89.94 121 GLN A C 1
ATOM 956 O O . GLN A 1 121 ? 8.696 -8.646 -7.856 1.00 89.94 121 GLN A O 1
ATOM 961 N N . ALA A 1 122 ? 7.879 -6.857 -8.923 1.00 91.38 122 ALA A N 1
ATOM 962 C CA . ALA A 1 122 ? 9.018 -6.012 -8.604 1.00 91.38 122 ALA A CA 1
ATOM 963 C C . ALA A 1 122 ? 9.110 -5.722 -7.093 1.00 91.38 122 ALA A C 1
ATOM 965 O O . ALA A 1 122 ? 8.122 -5.871 -6.359 1.00 91.38 122 ALA A O 1
ATOM 966 N N . PRO A 1 123 ? 10.283 -5.273 -6.605 1.00 92.25 123 PRO A N 1
ATOM 967 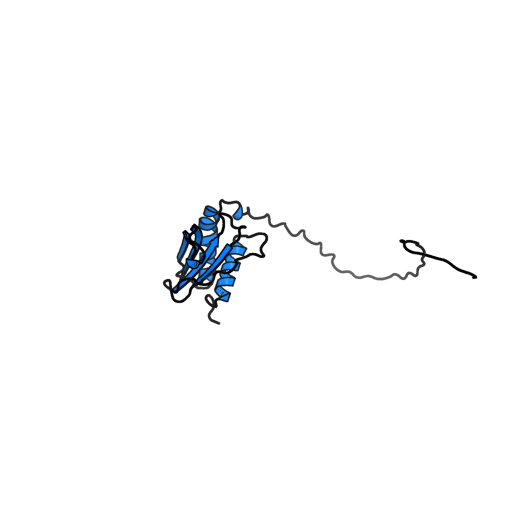C CA . PRO A 1 123 ? 10.424 -4.806 -5.235 1.00 92.25 123 PRO A CA 1
ATOM 968 C C . PRO A 1 123 ? 9.368 -3.753 -4.898 1.00 92.25 123 PRO A C 1
ATOM 970 O O . PRO A 1 123 ? 9.099 -2.831 -5.676 1.00 92.25 123 PRO A O 1
ATOM 973 N N . LYS A 1 124 ? 8.754 -3.935 -3.733 1.00 94.31 124 LYS A N 1
ATOM 974 C CA . LYS A 1 124 ? 7.759 -3.029 -3.178 1.00 94.31 124 LYS A CA 1
ATOM 975 C C . LYS A 1 124 ? 8.211 -2.588 -1.807 1.00 94.31 124 LYS A C 1
ATOM 977 O O . LYS A 1 124 ? 8.894 -3.324 -1.088 1.00 94.31 124 LYS A O 1
ATOM 982 N N . PHE A 1 125 ? 7.763 -1.407 -1.437 1.00 93.81 125 PHE A N 1
ATOM 983 C CA . PHE A 1 125 ? 8.010 -0.848 -0.129 1.00 93.81 125 PHE A CA 1
ATOM 984 C C . PHE A 1 125 ? 6.705 -0.406 0.504 1.00 93.81 125 PHE A C 1
ATOM 986 O O . PHE A 1 125 ? 5.732 -0.102 -0.183 1.00 93.81 125 PHE A O 1
ATOM 993 N N . PHE A 1 126 ? 6.697 -0.397 1.825 1.00 94.56 126 PHE A N 1
ATOM 994 C CA . PHE A 1 126 ? 5.566 -0.010 2.636 1.00 94.56 126 PHE A CA 1
ATOM 995 C C . PHE A 1 126 ? 5.973 1.148 3.537 1.00 94.56 126 PHE A C 1
ATOM 997 O O . PHE A 1 126 ? 7.010 1.096 4.199 1.00 94.56 126 PHE A O 1
ATOM 1004 N N . CYS A 1 127 ? 5.138 2.177 3.571 1.00 92.81 127 CYS A N 1
ATOM 1005 C CA . CYS A 1 127 ? 5.223 3.266 4.528 1.00 92.81 127 CYS A CA 1
ATOM 1006 C C . CYS A 1 127 ? 3.885 3.403 5.241 1.00 92.81 127 CYS A C 1
ATOM 1008 O O . CYS A 1 127 ? 2.824 3.164 4.666 1.00 92.81 127 CYS A O 1
ATOM 1010 N N . CYS A 1 128 ? 3.934 3.854 6.485 1.00 91.62 128 CYS A N 1
ATOM 1011 C CA . CYS A 1 128 ? 2.747 4.195 7.247 1.00 91.62 128 CYS A CA 1
ATOM 1012 C C . CYS A 1 128 ? 2.989 5.460 8.065 1.00 91.62 128 CYS A C 1
ATOM 1014 O O . CYS A 1 128 ? 4.102 5.704 8.537 1.00 91.62 128 CYS A O 1
ATOM 1016 N N . ALA A 1 129 ? 1.934 6.243 8.247 1.00 91.50 129 ALA A N 1
ATOM 1017 C CA . ALA A 1 129 ? 1.915 7.411 9.103 1.00 91.50 129 ALA A CA 1
ATOM 1018 C C . ALA A 1 129 ? 0.613 7.460 9.912 1.00 91.50 129 ALA A C 1
ATOM 1020 O O . ALA A 1 129 ? -0.460 7.129 9.411 1.00 91.50 129 ALA A O 1
ATOM 1021 N N . ASP A 1 130 ? 0.721 7.864 11.175 1.00 89.25 130 ASP A N 1
ATOM 1022 C CA . ASP A 1 130 ? -0.413 8.031 12.089 1.00 89.25 130 ASP A CA 1
ATOM 1023 C C . ASP A 1 130 ? -0.532 9.500 12.507 1.00 89.25 130 ASP A C 1
ATOM 1025 O O . ASP A 1 130 ? 0.436 10.264 12.437 1.00 89.25 130 ASP A O 1
ATOM 1029 N N . LYS A 1 131 ? -1.711 9.885 12.999 1.00 86.38 131 LYS A N 1
ATOM 1030 C CA . LYS A 1 131 ? -2.023 11.230 13.511 1.00 86.38 131 LYS A CA 1
ATOM 1031 C C . LYS A 1 131 ? -1.740 12.373 12.520 1.00 86.38 131 LYS A C 1
ATOM 1033 O O . LYS A 1 131 ? -1.432 13.484 12.947 1.00 86.38 131 LYS A O 1
ATOM 1038 N N . GLY A 1 132 ? -1.832 12.115 11.215 1.00 79.69 132 GLY A N 1
ATOM 1039 C CA . GLY A 1 132 ? -1.558 13.102 10.163 1.00 79.69 132 GLY A CA 1
ATOM 1040 C C . GLY A 1 132 ? -0.081 13.501 10.050 1.00 79.69 132 GLY A C 1
ATOM 1041 O O . GLY A 1 132 ? 0.235 14.546 9.480 1.00 79.69 132 GLY A O 1
ATOM 1042 N N . ALA A 1 133 ? 0.830 12.709 10.625 1.00 85.75 133 ALA A N 1
ATOM 1043 C CA . ALA A 1 133 ? 2.261 12.894 10.433 1.00 85.75 133 ALA A CA 1
ATOM 1044 C C . ALA A 1 133 ? 2.677 12.530 8.999 1.00 85.75 133 ALA A C 1
ATOM 1046 O O . ALA A 1 133 ? 1.963 11.832 8.284 1.00 85.75 133 ALA A O 1
ATOM 1047 N N . LYS A 1 134 ? 3.869 12.971 8.585 1.00 84.50 134 LYS A N 1
ATOM 1048 C CA . LYS A 1 134 ? 4.467 12.503 7.330 1.00 84.50 134 LYS A CA 1
ATOM 1049 C C . LYS A 1 134 ? 5.084 11.116 7.536 1.00 84.50 134 LYS A C 1
ATOM 1051 O O . LYS A 1 134 ? 5.707 10.898 8.578 1.00 84.50 134 LYS A O 1
ATOM 1056 N N . PRO A 1 135 ? 4.971 10.197 6.563 1.00 87.19 135 PRO A N 1
ATOM 1057 C CA . PRO A 1 135 ? 5.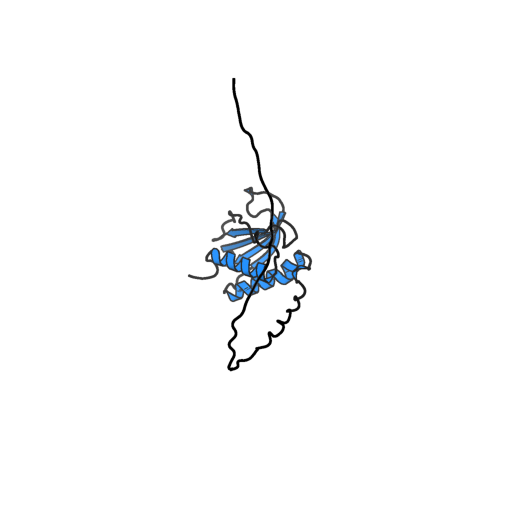663 8.914 6.627 1.00 87.19 135 PRO A CA 1
ATOM 1058 C C . PRO A 1 135 ? 7.171 9.147 6.755 1.00 87.19 135 PRO A C 1
ATOM 1060 O O . PRO A 1 135 ? 7.744 9.950 6.026 1.00 87.19 135 PRO A O 1
ATOM 1063 N N . SER A 1 136 ? 7.806 8.473 7.712 1.00 84.81 136 SER A N 1
ATOM 1064 C CA . SER A 1 136 ? 9.252 8.603 7.977 1.00 84.81 136 SER A CA 1
ATOM 1065 C C . SER A 1 136 ? 9.992 7.267 7.911 1.00 84.81 136 SER A C 1
ATOM 1067 O O . SER A 1 136 ? 11.216 7.240 7.894 1.00 84.81 136 SER A O 1
ATOM 1069 N N . ILE A 1 137 ? 9.257 6.152 7.888 1.00 86.81 137 ILE A N 1
ATOM 1070 C CA . ILE A 1 137 ? 9.817 4.801 7.871 1.00 86.81 137 ILE A CA 1
ATOM 1071 C C . ILE A 1 137 ? 9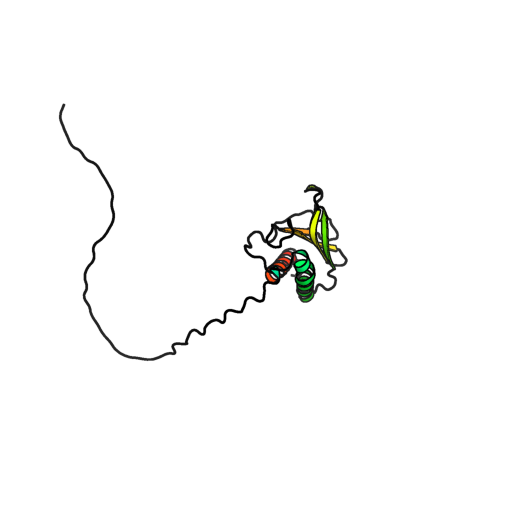.462 4.152 6.537 1.00 86.81 137 ILE A C 1
ATOM 1073 O O . ILE A 1 137 ? 8.295 4.125 6.140 1.00 86.81 137 ILE A O 1
ATOM 1077 N N . LEU A 1 138 ? 10.485 3.630 5.864 1.00 90.06 138 LEU A N 1
ATOM 1078 C CA . LEU A 1 138 ? 10.354 2.799 4.678 1.00 90.06 138 LEU A CA 1
ATOM 1079 C C . LEU A 1 138 ? 10.677 1.357 5.043 1.00 90.06 138 LEU A C 1
ATOM 1081 O O . LEU A 1 138 ? 11.768 1.058 5.526 1.00 90.06 138 LEU A O 1
ATOM 1085 N N . GLU A 1 139 ? 9.745 0.460 4.765 1.00 91.50 139 GLU A N 1
ATOM 1086 C CA . GLU A 1 139 ? 9.880 -0.956 5.071 1.00 91.50 139 GLU A CA 1
ATOM 1087 C C . GLU A 1 139 ? 9.795 -1.772 3.787 1.00 91.50 139 GLU A C 1
ATOM 1089 O O . GLU A 1 139 ? 9.075 -1.427 2.851 1.00 91.50 139 GLU A O 1
ATOM 1094 N N . SER A 1 140 ? 10.529 -2.877 3.718 1.00 92.44 140 SER A N 1
ATOM 1095 C CA . SER A 1 140 ? 10.410 -3.804 2.595 1.00 92.44 140 SER A CA 1
ATOM 1096 C C . SER A 1 140 ? 9.052 -4.512 2.622 1.00 92.44 140 SER A C 1
ATOM 1098 O O . SER A 1 140 ? 8.606 -4.975 3.673 1.00 92.44 140 SER A O 1
ATOM 1100 N N . PHE A 1 141 ? 8.401 -4.634 1.464 1.00 93.69 141 PHE A N 1
ATOM 1101 C CA . PHE A 1 141 ? 7.061 -5.209 1.353 1.00 93.69 141 PHE A CA 1
ATOM 1102 C C . PHE A 1 141 ? 7.065 -6.453 0.459 1.00 93.69 141 PHE A C 1
ATOM 1104 O O . PHE A 1 141 ? 7.341 -6.367 -0.737 1.00 93.69 141 PHE A O 1
ATOM 1111 N N . MET A 1 142 ? 6.738 -7.611 1.050 1.00 91.50 142 MET A N 1
ATOM 1112 C CA . MET A 1 142 ? 6.619 -8.908 0.361 1.00 91.50 142 MET A CA 1
ATOM 1113 C C . MET A 1 142 ? 7.882 -9.332 -0.415 1.00 91.50 142 MET A C 1
ATOM 1115 O O . MET A 1 142 ? 7.799 -9.745 -1.568 1.00 91.50 142 MET A O 1
ATOM 1119 N N . ILE A 1 143 ? 9.063 -9.214 0.201 1.00 90.00 143 ILE A N 1
ATOM 1120 C CA . ILE A 1 143 ? 10.346 -9.549 -0.452 1.00 90.00 143 ILE A CA 1
ATOM 1121 C C . ILE A 1 143 ? 10.639 -11.049 -0.547 1.00 90.00 143 ILE A C 1
ATOM 1123 O O . ILE A 1 143 ? 11.445 -11.452 -1.378 1.00 90.00 143 ILE A O 1
ATOM 1127 N N . ASP A 1 144 ? 10.012 -11.861 0.302 1.00 89.19 144 ASP A N 1
ATOM 1128 C CA . ASP A 1 144 ? 10.203 -13.318 0.316 1.00 89.19 144 ASP A CA 1
ATOM 1129 C C . ASP A 1 144 ? 9.268 -14.029 -0.682 1.00 89.19 144 ASP A C 1
ATOM 1131 O O . ASP A 1 144 ? 9.416 -15.207 -1.011 1.00 89.19 144 ASP A O 1
ATOM 1135 N N . GLU A 1 145 ? 8.295 -13.290 -1.218 1.00 88.88 145 GLU A N 1
ATOM 1136 C CA . GLU A 1 145 ? 7.247 -13.856 -2.048 1.00 88.88 145 GLU A CA 1
ATOM 1137 C C . GLU A 1 145 ? 7.719 -14.013 -3.491 1.00 88.88 145 GLU A C 1
ATOM 1139 O O . GLU A 1 145 ? 7.915 -13.046 -4.224 1.00 88.88 145 GLU A O 1
ATOM 1144 N N . ARG A 1 146 ? 7.858 -15.269 -3.932 1.00 86.44 146 ARG A N 1
ATOM 1145 C CA . ARG A 1 146 ? 8.242 -15.577 -5.320 1.00 86.44 146 ARG A CA 1
ATOM 1146 C C . ARG A 1 146 ? 7.138 -15.317 -6.339 1.00 86.44 146 ARG A C 1
ATOM 1148 O O . ARG A 1 146 ? 7.428 -15.236 -7.529 1.00 86.44 146 ARG A O 1
ATOM 1155 N N . LYS A 1 147 ? 5.880 -15.323 -5.899 1.00 86.94 147 LYS A N 1
ATOM 1156 C CA . LYS A 1 147 ? 4.703 -15.102 -6.743 1.00 86.94 147 LYS A CA 1
ATOM 1157 C C . LYS A 1 147 ? 3.671 -14.321 -5.963 1.00 86.94 147 LYS A C 1
ATOM 1159 O O . LYS A 1 147 ? 3.197 -14.786 -4.931 1.00 86.94 147 LYS A O 1
ATOM 1164 N N . ILE A 1 148 ? 3.316 -13.167 -6.493 1.00 89.56 148 ILE A N 1
ATOM 1165 C CA . ILE A 1 148 ? 2.398 -12.242 -5.839 1.00 89.56 148 ILE A CA 1
ATOM 1166 C C . ILE A 1 148 ? 1.048 -12.283 -6.522 1.00 89.56 148 ILE A C 1
ATOM 1168 O O . ILE A 1 148 ? 0.949 -11.847 -7.659 1.00 89.56 148 ILE A O 1
ATOM 1172 N N . SER A 1 149 ? 0.033 -12.751 -5.796 1.00 90.94 149 SER A N 1
ATOM 1173 C CA . SER A 1 149 ? -1.352 -12.752 -6.254 1.00 90.94 149 SER A CA 1
ATOM 1174 C C . SER A 1 149 ? -2.192 -11.651 -5.637 1.00 90.94 149 SER A C 1
ATOM 1176 O O . SER A 1 149 ? -1.815 -11.074 -4.620 1.00 90.94 149 SER A O 1
ATOM 1178 N N . LEU A 1 150 ? -3.352 -11.369 -6.240 1.00 90.44 150 LEU A N 1
ATOM 1179 C CA . LEU A 1 150 ? -4.311 -10.384 -5.728 1.00 90.44 150 LEU A CA 1
ATOM 1180 C C . LEU A 1 150 ? -4.657 -10.634 -4.255 1.00 90.44 150 LEU A C 1
ATOM 1182 O O . LEU A 1 150 ? -4.549 -9.734 -3.427 1.00 90.44 150 LEU A O 1
ATOM 1186 N N . ASP A 1 151 ? -5.046 -11.867 -3.933 1.00 90.81 151 ASP A N 1
ATOM 1187 C CA . ASP A 1 151 ? -5.440 -12.253 -2.576 1.00 90.81 151 ASP A CA 1
ATOM 1188 C C . ASP A 1 151 ? -4.260 -12.167 -1.600 1.00 90.81 151 ASP A C 1
ATOM 1190 O O . ASP A 1 151 ? -4.400 -11.673 -0.480 1.00 90.81 151 ASP A O 1
ATOM 1194 N N . LEU A 1 152 ? -3.061 -12.559 -2.045 1.00 92.12 152 LEU A N 1
ATOM 1195 C CA . LEU A 1 152 ? -1.853 -12.431 -1.235 1.00 92.12 152 LEU A CA 1
ATOM 1196 C C . LEU A 1 152 ? -1.518 -10.958 -0.966 1.00 92.12 152 LEU A C 1
ATOM 1198 O O . LEU A 1 152 ? -1.232 -10.588 0.167 1.00 92.12 152 LEU A O 1
ATOM 1202 N N . LEU A 1 153 ? -1.608 -10.102 -1.984 1.00 92.31 153 LEU A N 1
ATOM 1203 C CA . LEU A 1 153 ? -1.334 -8.673 -1.862 1.00 92.31 153 LEU A CA 1
ATOM 1204 C C . LEU A 1 153 ? -2.319 -8.007 -0.891 1.00 92.31 153 LEU A C 1
ATOM 1206 O O . LEU A 1 153 ? -1.910 -7.236 -0.028 1.00 92.31 153 LEU A O 1
ATOM 1210 N N . VAL A 1 154 ? -3.611 -8.333 -0.988 1.00 93.69 154 VAL A N 1
ATOM 1211 C CA . VAL A 1 154 ? -4.645 -7.810 -0.082 1.00 93.69 154 VAL A CA 1
ATOM 1212 C C . VAL A 1 154 ? -4.448 -8.321 1.346 1.00 93.69 154 VAL A C 1
ATOM 1214 O O . VAL A 1 154 ? -4.416 -7.521 2.283 1.00 93.69 154 VAL A O 1
ATOM 1217 N N . SER A 1 155 ? -4.293 -9.634 1.529 1.00 93.31 155 SER A N 1
ATOM 1218 C CA . SER A 1 155 ? -4.136 -10.241 2.857 1.00 93.31 155 SER A CA 1
ATOM 1219 C C . SER A 1 155 ? -2.874 -9.753 3.569 1.00 93.31 155 SER A C 1
ATOM 1221 O O . SER A 1 155 ? -2.938 -9.430 4.756 1.00 93.31 155 SER A O 1
ATOM 1223 N N . TYR A 1 156 ? -1.758 -9.604 2.852 1.00 93.81 156 TYR A N 1
ATOM 1224 C CA . TYR A 1 156 ? -0.511 -9.101 3.420 1.00 93.81 156 TYR A CA 1
ATOM 1225 C C . TYR A 1 156 ? -0.603 -7.613 3.785 1.00 93.81 156 TYR A C 1
ATOM 1227 O O . TYR A 1 156 ? -0.127 -7.213 4.850 1.00 93.81 156 TYR A O 1
ATOM 1235 N N . THR A 1 157 ? -1.279 -6.788 2.971 1.00 93.56 157 THR A N 1
ATOM 1236 C CA . THR A 1 157 ? -1.574 -5.391 3.339 1.00 93.56 157 THR A CA 1
ATOM 1237 C C . THR A 1 157 ? -2.402 -5.332 4.619 1.00 93.56 157 THR A C 1
ATOM 1239 O O . THR A 1 157 ? -2.021 -4.643 5.563 1.00 93.56 157 THR A O 1
ATOM 1242 N N . VAL A 1 158 ? -3.490 -6.102 4.707 1.00 92.62 158 VAL A N 1
ATOM 1243 C CA . VAL A 1 158 ? -4.324 -6.180 5.917 1.00 92.62 158 VAL A CA 1
ATOM 1244 C C . VAL A 1 158 ? -3.504 -6.631 7.127 1.00 92.62 158 VAL A C 1
ATOM 1246 O O . VAL A 1 158 ? -3.591 -6.021 8.193 1.00 92.62 158 VAL A O 1
ATOM 1249 N N . GLN A 1 159 ? -2.668 -7.658 6.975 1.00 91.81 159 GLN A N 1
ATOM 1250 C CA . GLN A 1 159 ? -1.793 -8.144 8.038 1.00 91.81 159 GLN A CA 1
ATOM 1251 C C . GLN A 1 159 ? -0.821 -7.058 8.512 1.00 91.81 159 GLN A C 1
ATOM 1253 O O . GLN A 1 159 ? -0.648 -6.880 9.720 1.00 91.81 159 GLN A O 1
ATOM 1258 N N . ARG A 1 160 ? -0.214 -6.302 7.587 1.00 91.44 160 ARG A N 1
ATOM 1259 C CA . ARG A 1 160 ? 0.709 -5.209 7.924 1.00 91.44 160 ARG A CA 1
ATOM 1260 C C . ARG A 1 160 ? 0.009 -4.108 8.712 1.00 91.44 160 ARG A C 1
ATOM 1262 O O . ARG A 1 160 ? 0.519 -3.676 9.744 1.00 91.44 160 ARG A O 1
ATOM 1269 N N . LEU A 1 161 ? -1.180 -3.711 8.270 1.00 90.56 161 LEU A N 1
ATOM 1270 C CA . LEU A 1 161 ? -2.011 -2.715 8.945 1.00 90.56 161 LEU A CA 1
ATOM 1271 C C . LEU A 1 161 ? -2.481 -3.200 10.326 1.00 90.56 161 LEU A C 1
ATOM 1273 O O . LEU A 1 161 ? -2.516 -2.424 11.282 1.00 90.56 161 LEU A O 1
ATOM 1277 N N . ASN A 1 162 ? -2.778 -4.493 10.473 1.00 90.12 162 ASN A N 1
ATOM 1278 C CA . ASN A 1 162 ? -3.093 -5.072 11.777 1.00 90.12 162 ASN A CA 1
ATOM 1279 C C . ASN A 1 162 ? -1.871 -5.079 12.711 1.00 90.12 162 ASN A C 1
ATOM 1281 O O . ASN A 1 162 ? -2.003 -4.805 13.902 1.00 90.12 162 ASN A O 1
ATOM 1285 N N . GLY A 1 163 ? -0.669 -5.313 12.172 1.00 87.06 163 GLY A N 1
ATOM 1286 C CA . GLY A 1 163 ? 0.596 -5.229 12.910 1.00 87.06 163 GLY A CA 1
ATOM 1287 C C . GLY A 1 163 ? 0.855 -3.849 13.527 1.00 87.06 163 GLY A C 1
ATOM 1288 O O . GLY A 1 163 ? 1.404 -3.766 14.623 1.00 87.06 163 GLY A O 1
ATOM 1289 N N . GLN A 1 164 ? 0.366 -2.780 12.889 1.00 86.62 164 GLN A N 1
ATOM 1290 C CA . GLN A 1 164 ? 0.390 -1.411 13.429 1.00 86.62 164 GLN A CA 1
ATOM 1291 C C . GLN A 1 164 ? -0.671 -1.162 14.524 1.00 86.62 164 GLN A C 1
ATOM 1293 O O . GLN A 1 164 ? -0.778 -0.056 15.051 1.00 86.62 164 GLN A O 1
ATOM 1298 N N . LYS A 1 165 ? -1.466 -2.181 14.891 1.00 86.88 165 LYS A N 1
ATOM 1299 C CA . LYS A 1 165 ? -2.628 -2.096 15.798 1.00 86.88 165 LYS A CA 1
ATOM 1300 C C . LYS A 1 165 ? -3.683 -1.103 15.314 1.00 86.88 165 LYS A C 1
ATOM 1302 O O . LYS A 1 165 ? -4.322 -0.412 16.109 1.00 86.88 165 LYS A O 1
ATOM 1307 N N . TRP A 1 166 ? -3.855 -1.005 13.996 1.00 84.25 166 TRP A N 1
ATOM 1308 C CA . TRP A 1 166 ? -4.803 -0.063 13.415 1.00 84.25 166 TRP A CA 1
ATOM 1309 C C . TRP A 1 166 ? -6.191 -0.646 13.150 1.00 84.25 166 TRP A C 1
ATOM 1311 O O . TRP A 1 166 ? -7.147 0.125 13.117 1.00 84.25 166 TRP A O 1
ATOM 1321 N N . LEU A 1 167 ? -6.299 -1.968 12.973 1.00 79.56 167 LEU A N 1
ATOM 1322 C CA . LEU A 1 167 ? -7.526 -2.635 12.515 1.00 79.56 167 LEU A CA 1
ATOM 1323 C C . LEU A 1 167 ? -8.351 -3.262 13.645 1.00 79.56 167 LEU A C 1
ATOM 1325 O O . LEU A 1 167 ? -9.573 -3.304 13.553 1.00 79.56 167 LEU A O 1
ATOM 1329 N N . GLN A 1 168 ? -7.712 -3.732 14.719 1.00 70.88 168 GLN A N 1
ATOM 1330 C CA . GLN A 1 168 ? -8.411 -4.274 15.884 1.00 70.88 168 GLN A CA 1
ATOM 1331 C C . GLN A 1 168 ? -8.054 -3.511 17.154 1.00 70.88 168 GLN A C 1
ATOM 1333 O O . GLN A 1 168 ? -6.897 -3.173 17.411 1.00 70.88 168 GLN A O 1
ATOM 1338 N N . ARG A 1 169 ? -9.077 -3.274 17.975 1.00 56.06 169 ARG A N 1
ATOM 1339 C CA . ARG A 1 169 ? -8.923 -2.835 19.357 1.00 56.06 169 ARG A CA 1
ATOM 1340 C C . ARG A 1 169 ? -8.644 -4.084 20.191 1.00 56.06 169 ARG A C 1
ATOM 1342 O O . ARG A 1 169 ? -9.580 -4.797 20.537 1.00 56.06 169 ARG A O 1
ATOM 1349 N N . ASN A 1 170 ? -7.362 -4.373 20.405 1.00 42.91 170 ASN A N 1
ATOM 1350 C CA . ASN A 1 170 ? -6.933 -5.346 21.414 1.00 42.91 170 ASN A CA 1
ATOM 1351 C C . ASN A 1 170 ? -7.208 -4.811 22.819 1.00 42.91 170 ASN A C 1
ATOM 1353 O O . ASN A 1 170 ? -7.046 -3.582 23.013 1.00 42.91 170 ASN A O 1
#